Protein AF-A0A4Y3KAT5-F1 (afdb_monomer)

Sequence (77 aa):
MSAQFWLSLALGAAGITGIFLAGSGRKVGWLIGLLIQPVWMVFAVVTGSWGLIPLAVGYGVVYGRNLRRQSSREVTP

Organism: Cellulomonas uda (NCBI:txid1714)

Mean predicted aligned error: 8.79 Å

Nearest PDB structures (foldseek):
  5cwn-assembly1_A  TM=7.406E-01  e=4.120E+00  synthetic construct
  2yxh-assembly1_B  TM=8.034E-01  e=4.994E+00  Thermotoga maritima MSB8
  8f6q-assembly1_A  TM=6.947E-01  e=4.120E+00  synthetic construct
  6j22-assembly1_B  TM=5.847E-01  e=4.120E+00  Shigella flexneri
  6j2l-assembly1_B  TM=5.888E-01  e=4.994E+00  Shigella flexneri

Foldseek 3Di:
DDPVVVVVVVVVVQVVQLVVVLVVLDLVSLVSQLVCLVVQVVVCVVVVVVVSNVVSVVSNVVSVVSSVVSVVVVVPD

Solvent-accessible surface area (backbone atoms only — not comparable to full-atom values): 4143 Å² total; per-residue (Å²): 134,60,74,66,58,56,51,54,50,54,52,50,50,51,52,51,51,28,52,55,36,41,72,68,76,44,61,65,22,21,50,53,42,34,66,47,24,63,57,45,37,52,50,17,64,77,68,68,38,63,77,43,40,64,52,29,50,53,50,29,52,52,22,50,51,49,35,53,58,51,56,64,55,76,75,59,130

Radius of gyration: 14.07 Å; Cα contacts (8 Å, |Δi|>4): 54; chains: 1; bounding box: 34×18×44 Å

Structure (mmCIF, N/CA/C/O backbone):
data_AF-A0A4Y3KAT5-F1
#
_entry.id   AF-A0A4Y3KAT5-F1
#
loop_
_atom_site.group_PDB
_atom_site.id
_atom_site.type_symbol
_atom_site.label_atom_id
_atom_site.label_alt_id
_atom_site.label_comp_id
_atom_site.label_asym_id
_atom_site.label_entity_id
_atom_site.label_seq_id
_atom_site.pdbx_PDB_ins_code
_atom_site.Cartn_x
_atom_site.Cartn_y
_atom_site.Cartn_z
_atom_site.occupancy
_atom_site.B_iso_or_equiv
_atom_site.auth_seq_id
_atom_site.auth_comp_id
_atom_site.auth_asym_id
_atom_site.auth_atom_id
_atom_site.pdbx_PDB_model_num
ATOM 1 N N . MET A 1 1 ? 3.762 13.387 -23.326 1.00 56.12 1 MET A N 1
ATOM 2 C CA . MET A 1 1 ? 3.889 13.045 -21.890 1.00 56.12 1 MET A CA 1
ATOM 3 C C . MET A 1 1 ? 3.949 11.532 -21.775 1.00 56.12 1 MET A C 1
ATOM 5 O O . MET A 1 1 ? 3.102 10.876 -22.368 1.00 56.12 1 MET A O 1
ATOM 9 N N . SER A 1 2 ? 4.982 10.979 -21.135 1.00 76.25 2 SER A N 1
ATOM 10 C CA . SER A 1 2 ? 5.214 9.527 -21.077 1.00 76.25 2 SER A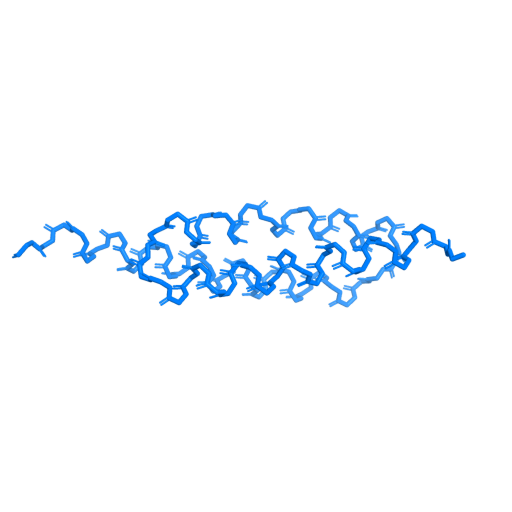 CA 1
ATOM 11 C C . SER A 1 2 ? 4.214 8.826 -20.145 1.00 76.25 2 SER A C 1
ATOM 13 O O . SER A 1 2 ? 3.703 9.434 -19.209 1.00 76.25 2 SER A O 1
ATOM 15 N N . ALA A 1 3 ? 3.936 7.538 -20.375 1.00 72.69 3 ALA A N 1
ATOM 16 C CA . ALA A 1 3 ? 3.026 6.738 -19.540 1.00 72.69 3 ALA A CA 1
ATOM 17 C C . ALA A 1 3 ? 3.427 6.727 -18.050 1.00 72.69 3 ALA A C 1
ATOM 19 O O . ALA A 1 3 ? 2.570 6.694 -17.169 1.00 72.69 3 ALA A O 1
ATOM 20 N N . GLN A 1 4 ? 4.729 6.847 -17.777 1.00 69.94 4 GLN A N 1
ATOM 21 C CA . GLN A 1 4 ? 5.295 6.974 -16.436 1.00 69.94 4 GLN A CA 1
ATOM 22 C C . GLN A 1 4 ? 4.719 8.172 -15.668 1.00 69.94 4 GLN A C 1
ATOM 24 O O . GLN A 1 4 ? 4.399 8.053 -14.491 1.00 69.94 4 GLN A O 1
ATOM 29 N N . PHE A 1 5 ? 4.541 9.309 -16.348 1.00 75.88 5 PHE A N 1
ATOM 30 C CA . PHE A 1 5 ? 4.022 10.537 -15.747 1.00 75.88 5 PHE A CA 1
ATOM 31 C C . PHE A 1 5 ? 2.585 10.354 -15.248 1.00 75.88 5 PHE A C 1
ATOM 33 O O . PHE A 1 5 ? 2.271 10.698 -14.111 1.00 75.88 5 PHE A O 1
ATOM 40 N N . TRP A 1 6 ? 1.728 9.748 -16.073 1.00 71.06 6 TRP A N 1
ATOM 41 C CA . TRP A 1 6 ? 0.333 9.481 -15.721 1.00 71.06 6 TRP A CA 1
ATOM 42 C C . TRP A 1 6 ? 0.199 8.442 -14.606 1.00 71.06 6 TRP A C 1
ATOM 44 O O . TRP A 1 6 ? -0.626 8.615 -13.711 1.00 71.06 6 TRP A O 1
ATOM 54 N N . LEU A 1 7 ? 1.044 7.405 -14.616 1.00 73.00 7 LEU A N 1
ATOM 55 C CA . LEU A 1 7 ? 1.095 6.405 -13.548 1.00 73.00 7 LEU A CA 1
ATOM 56 C C . LEU A 1 7 ? 1.505 7.025 -12.210 1.00 73.00 7 LEU A C 1
ATOM 58 O O . LEU A 1 7 ? 0.826 6.793 -11.214 1.00 73.00 7 LEU A O 1
ATOM 62 N N . SER A 1 8 ? 2.548 7.860 -12.179 1.00 69.25 8 SER A N 1
ATOM 63 C CA . SER A 1 8 ? 2.971 8.564 -10.962 1.00 69.25 8 SER A CA 1
ATOM 64 C C . SER A 1 8 ? 1.881 9.488 -10.406 1.00 69.25 8 SER A C 1
ATOM 66 O O . SER A 1 8 ? 1.698 9.555 -9.192 1.00 69.25 8 SER A O 1
ATOM 68 N N . LEU A 1 9 ? 1.124 10.158 -11.280 1.00 74.69 9 LEU A N 1
ATOM 69 C CA . LEU A 1 9 ? 0.011 11.031 -10.893 1.00 74.69 9 LEU A CA 1
ATOM 70 C C . LEU A 1 9 ? -1.170 10.240 -10.316 1.00 74.69 9 LEU A C 1
ATOM 72 O O . LEU A 1 9 ? -1.694 10.600 -9.263 1.00 74.69 9 LEU A O 1
ATOM 76 N N . ALA A 1 10 ? -1.549 9.132 -10.959 1.00 75.38 10 ALA A N 1
ATOM 77 C CA . ALA A 1 10 ? -2.602 8.241 -10.473 1.00 75.38 10 ALA A CA 1
ATOM 78 C C . ALA A 1 10 ? -2.240 7.610 -9.119 1.00 75.38 10 ALA A C 1
ATOM 80 O O . ALA A 1 10 ? -3.065 7.547 -8.209 1.00 75.38 10 ALA A O 1
ATOM 81 N N . LEU A 1 11 ? -0.983 7.198 -8.967 1.00 72.94 11 LEU A N 1
ATOM 82 C CA . LEU A 1 11 ? -0.442 6.627 -7.740 1.00 72.94 11 LEU A CA 1
ATOM 83 C C . LEU A 1 11 ? -0.384 7.652 -6.594 1.00 72.94 11 LEU A C 1
ATOM 85 O O . LEU A 1 11 ? -0.776 7.341 -5.467 1.00 72.94 11 LEU A O 1
ATOM 89 N N . GLY A 1 12 ? 0.039 8.887 -6.878 1.00 75.94 12 GLY A N 1
ATOM 90 C CA . GLY A 1 12 ? 0.018 9.990 -5.915 1.00 75.94 12 GLY A CA 1
ATOM 91 C C . GLY A 1 12 ? -1.402 10.346 -5.471 1.00 75.94 12 GLY A C 1
ATOM 92 O O . GLY A 1 12 ? -1.663 10.453 -4.272 1.00 75.94 12 GLY A O 1
ATOM 93 N N . ALA A 1 13 ? -2.340 10.444 -6.417 1.00 73.69 13 ALA A N 1
ATOM 94 C CA . ALA A 1 13 ? -3.750 10.675 -6.117 1.00 73.69 13 ALA A CA 1
ATOM 95 C C . ALA A 1 13 ? -4.324 9.556 -5.231 1.00 73.69 13 ALA A C 1
ATOM 97 O O . ALA A 1 13 ? -4.929 9.848 -4.203 1.00 73.69 13 ALA A O 1
ATOM 98 N N . ALA A 1 14 ? -4.049 8.287 -5.552 1.00 73.81 14 ALA A N 1
ATOM 99 C CA . ALA A 1 14 ? -4.489 7.146 -4.751 1.00 73.81 14 ALA A CA 1
ATOM 100 C C . ALA A 1 14 ? -3.906 7.156 -3.325 1.00 73.81 14 ALA A C 1
ATOM 102 O O . ALA A 1 14 ? -4.622 6.870 -2.364 1.00 73.81 14 ALA A O 1
ATOM 103 N N . GLY A 1 15 ? -2.633 7.537 -3.166 1.00 69.94 15 GLY A N 1
ATOM 104 C CA . GLY A 1 15 ? -2.000 7.702 -1.855 1.00 69.94 15 GLY A CA 1
ATOM 105 C C . GLY A 1 15 ? -2.658 8.800 -1.012 1.00 69.94 15 GLY A C 1
ATOM 106 O O . GLY A 1 15 ? -2.963 8.581 0.161 1.00 69.94 15 GLY A O 1
ATOM 107 N N . ILE A 1 16 ? -2.949 9.955 -1.620 1.00 76.00 16 ILE A N 1
ATOM 108 C CA . ILE A 1 16 ? -3.628 11.079 -0.956 1.00 76.00 16 ILE A CA 1
ATOM 109 C C . ILE A 1 16 ? -5.061 10.695 -0.575 1.00 76.00 16 ILE A C 1
ATOM 111 O O . ILE A 1 16 ? -5.478 10.932 0.558 1.00 76.00 16 ILE A O 1
ATOM 115 N N . THR A 1 17 ? -5.807 10.051 -1.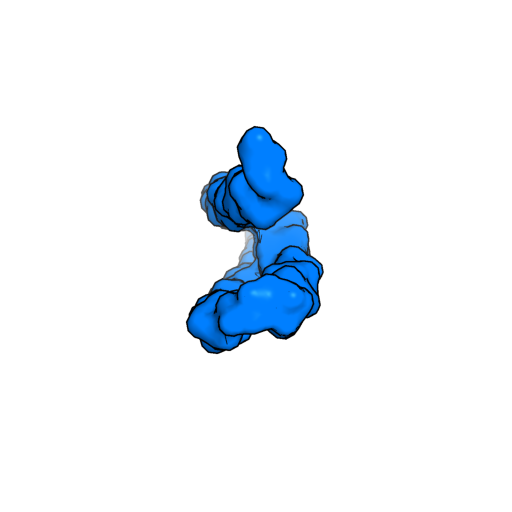476 1.00 65.56 17 THR A N 1
ATOM 116 C CA . THR A 1 17 ? -7.168 9.578 -1.192 1.00 65.56 17 THR A CA 1
ATOM 117 C C . THR A 1 17 ? -7.179 8.529 -0.078 1.00 65.56 17 THR A C 1
ATOM 119 O O . THR A 1 17 ? -8.055 8.572 0.785 1.00 65.56 17 THR A O 1
ATOM 122 N N . GLY A 1 18 ? -6.187 7.633 -0.036 1.00 59.38 18 GLY A N 1
ATOM 123 C CA . GLY A 1 18 ? -6.017 6.655 1.040 1.00 59.38 18 GLY A CA 1
ATOM 124 C C . GLY A 1 18 ? -5.816 7.308 2.409 1.00 59.38 18 GLY A C 1
ATOM 125 O O . GLY A 1 18 ? -6.489 6.938 3.370 1.00 59.38 18 GLY A O 1
ATOM 126 N N . ILE A 1 19 ? -4.964 8.335 2.492 1.00 67.44 19 ILE A N 1
ATOM 127 C CA . ILE A 1 19 ? -4.733 9.105 3.726 1.00 67.44 19 ILE A CA 1
ATOM 128 C C . ILE A 1 19 ? -5.973 9.923 4.117 1.00 67.44 19 ILE A C 1
ATOM 130 O O . ILE A 1 19 ? -6.344 9.958 5.290 1.00 67.44 19 ILE A O 1
ATOM 134 N N . PHE A 1 20 ? -6.655 10.534 3.146 1.00 64.25 20 PHE A N 1
ATOM 135 C CA . PHE A 1 20 ? -7.875 11.307 3.380 1.00 64.25 20 PHE A CA 1
ATOM 136 C C . PHE A 1 20 ? -9.012 10.430 3.932 1.00 64.25 20 PHE A C 1
ATOM 138 O O . PHE A 1 20 ? -9.652 10.775 4.925 1.00 64.25 20 PHE A O 1
ATOM 145 N N . LEU A 1 21 ? -9.216 9.241 3.355 1.00 58.09 21 LEU A N 1
ATOM 146 C CA . LEU A 1 21 ? -10.191 8.263 3.847 1.00 58.09 21 LEU A CA 1
ATOM 147 C C . LEU A 1 21 ? -9.781 7.655 5.191 1.00 58.09 21 LEU A C 1
ATOM 149 O O . LEU A 1 21 ? -10.643 7.421 6.037 1.00 58.09 21 LEU A O 1
ATOM 153 N N . ALA A 1 22 ? -8.491 7.431 5.429 1.00 59.03 22 ALA A N 1
ATOM 154 C CA . ALA A 1 22 ? -7.982 6.991 6.725 1.00 59.03 22 ALA A CA 1
ATOM 155 C C . ALA A 1 22 ? -8.251 8.023 7.840 1.00 59.03 22 ALA A C 1
ATOM 157 O O . ALA A 1 22 ? -8.619 7.649 8.955 1.00 59.03 22 ALA A O 1
ATOM 158 N N . GLY A 1 23 ? -8.163 9.320 7.521 1.00 61.34 23 GLY A N 1
ATOM 159 C CA . GLY A 1 23 ? -8.531 10.420 8.418 1.00 61.34 23 GLY A CA 1
ATOM 160 C C . GLY A 1 23 ? -10.024 10.483 8.767 1.00 61.34 23 GLY A C 1
ATOM 161 O O . GLY A 1 23 ?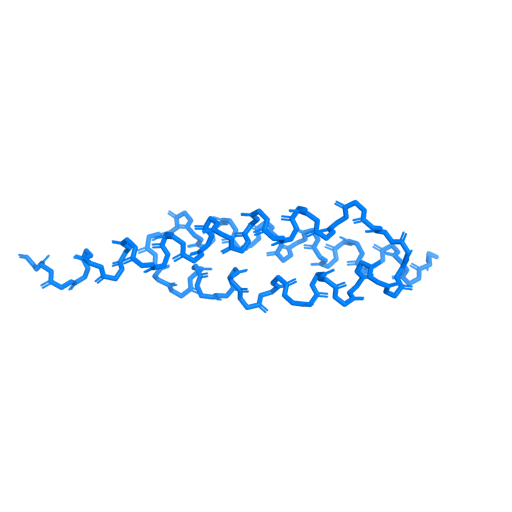 -10.376 11.030 9.807 1.00 61.34 23 GLY A O 1
ATOM 162 N N . SER A 1 24 ? -10.902 9.867 7.964 1.00 64.12 24 SER A N 1
ATOM 163 C CA . SER A 1 24 ? -12.358 9.859 8.200 1.00 64.12 24 SER A CA 1
ATOM 164 C C . SER A 1 24 ? -12.826 8.914 9.317 1.00 64.12 24 SER A C 1
ATOM 166 O O . SER A 1 24 ? -14.018 8.847 9.609 1.00 64.12 24 SER A O 1
ATOM 168 N N . GLY A 1 25 ? -11.920 8.142 9.931 1.00 66.38 25 GLY A N 1
ATOM 169 C CA . GLY A 1 25 ? -12.276 7.226 11.019 1.00 66.38 25 GLY A CA 1
ATOM 170 C C . GLY A 1 25 ? -13.099 6.011 10.574 1.00 66.38 25 GLY A C 1
ATOM 171 O O . GLY A 1 25 ? -13.706 5.350 11.412 1.00 66.38 25 GLY A O 1
ATOM 172 N N . ARG A 1 26 ? -13.082 5.649 9.279 1.00 67.25 26 ARG A N 1
ATOM 173 C CA . ARG A 1 26 ? -13.736 4.438 8.737 1.00 67.25 26 ARG A CA 1
ATOM 174 C C . ARG A 1 26 ? -12.723 3.341 8.404 1.00 67.25 26 ARG A C 1
ATOM 176 O O . ARG A 1 26 ? -11.721 3.598 7.741 1.00 67.25 26 ARG A O 1
ATOM 183 N N . LYS A 1 27 ? -13.002 2.095 8.813 1.00 73.88 27 LYS A N 1
ATOM 184 C CA . LYS A 1 27 ? -12.099 0.940 8.606 1.00 73.88 27 LYS A CA 1
ATOM 185 C C . LYS A 1 27 ? -11.751 0.686 7.145 1.00 73.88 27 LYS A C 1
ATOM 187 O O . LYS A 1 27 ? -10.644 0.258 6.833 1.00 73.88 27 LYS A O 1
ATOM 192 N N . VAL A 1 28 ? -12.701 0.977 6.260 1.00 76.69 28 VAL A N 1
ATOM 193 C CA . VAL A 1 28 ? -12.577 0.781 4.814 1.00 76.69 28 VAL A CA 1
ATOM 194 C C . VAL A 1 28 ? -11.388 1.562 4.241 1.00 76.69 28 VAL A C 1
ATOM 196 O O . VAL A 1 28 ? -10.689 1.033 3.382 1.00 76.69 28 VAL A O 1
ATOM 199 N N . GLY A 1 29 ? -11.086 2.759 4.763 1.00 75.81 29 GLY A N 1
ATOM 200 C CA . GLY A 1 29 ? -9.925 3.543 4.324 1.00 75.81 29 GLY A CA 1
ATOM 201 C C . GLY A 1 29 ? -8.599 2.822 4.583 1.00 75.81 29 GLY A C 1
ATOM 202 O O . GLY A 1 29 ? -7.741 2.755 3.706 1.00 75.81 29 GLY A O 1
ATOM 203 N N . TRP A 1 30 ? -8.469 2.190 5.751 1.00 82.44 30 TRP A N 1
ATOM 204 C CA . TRP A 1 30 ? -7.281 1.412 6.106 1.00 82.44 30 TRP A CA 1
ATOM 205 C C . TRP A 1 30 ? -7.151 0.122 5.295 1.00 82.44 30 TRP A C 1
ATOM 207 O O . TRP A 1 30 ? -6.040 -0.258 4.936 1.00 82.44 30 TRP A O 1
ATOM 217 N N . LEU A 1 31 ? -8.269 -0.540 4.979 1.00 82.44 31 LEU A N 1
ATOM 218 C CA . LEU A 1 31 ? -8.267 -1.750 4.154 1.00 82.44 31 LEU A CA 1
ATOM 219 C C . LEU A 1 31 ? -7.834 -1.445 2.716 1.00 82.44 31 LEU A C 1
ATOM 221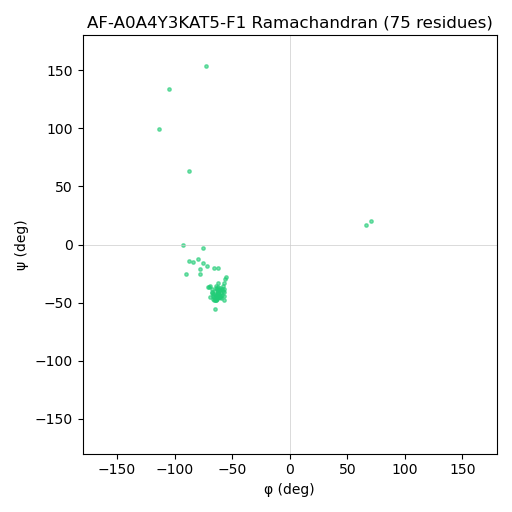 O O . LEU A 1 31 ? -6.970 -2.133 2.181 1.00 82.44 31 LEU A O 1
ATOM 225 N N . ILE A 1 32 ? -8.389 -0.391 2.114 1.00 81.94 32 ILE A N 1
ATOM 226 C CA . ILE A 1 32 ? -8.010 0.049 0.765 1.00 81.94 32 ILE A CA 1
ATOM 227 C C . ILE A 1 32 ? -6.530 0.447 0.735 1.00 81.94 32 ILE A C 1
ATOM 229 O O . ILE A 1 32 ? -5.798 0.007 -0.150 1.00 81.94 32 ILE A O 1
ATOM 233 N N . GLY A 1 33 ? -6.070 1.207 1.737 1.00 82.56 33 GLY A N 1
ATOM 234 C CA . GLY A 1 33 ? -4.657 1.557 1.881 1.00 82.56 33 GLY A CA 1
ATOM 235 C C . GLY A 1 33 ? -3.752 0.328 1.993 1.00 82.56 33 GLY A C 1
ATOM 236 O O . GLY A 1 33 ? -2.696 0.284 1.379 1.00 82.56 33 GLY A O 1
ATOM 237 N N . LEU A 1 34 ? -4.163 -0.717 2.712 1.00 86.25 34 LEU A N 1
ATOM 238 C CA . LEU A 1 34 ? -3.378 -1.950 2.807 1.00 86.25 34 LEU A CA 1
ATOM 239 C C . LEU A 1 34 ? -3.313 -2.704 1.467 1.00 86.25 34 LEU A C 1
ATOM 241 O O . LEU A 1 34 ? -2.248 -3.184 1.079 1.00 86.25 34 LEU A O 1
ATOM 245 N N . LEU A 1 35 ? -4.438 -2.786 0.750 1.00 87.00 35 LEU A N 1
ATOM 246 C CA . LEU A 1 35 ? -4.553 -3.519 -0.514 1.00 87.00 35 LEU A CA 1
ATOM 247 C C . LEU A 1 35 ? -3.830 -2.849 -1.687 1.00 87.00 35 LEU A C 1
ATOM 249 O O . LEU A 1 35 ? -3.543 -3.522 -2.675 1.00 87.00 35 LEU A O 1
ATOM 253 N N . ILE A 1 36 ? -3.508 -1.556 -1.596 1.00 87.62 36 ILE A N 1
ATOM 254 C CA . ILE A 1 36 ? -2.798 -0.848 -2.670 1.00 87.62 36 ILE A CA 1
ATOM 255 C C . ILE A 1 36 ? -1.275 -1.026 -2.606 1.00 87.62 36 ILE A C 1
ATOM 257 O O . ILE A 1 36 ? -0.577 -0.798 -3.592 1.00 87.62 36 ILE A O 1
ATOM 261 N N . GLN A 1 37 ? -0.737 -1.501 -1.480 1.00 86.94 37 GLN A N 1
ATOM 262 C CA . GLN A 1 37 ? 0.707 -1.691 -1.305 1.00 86.94 37 GLN A CA 1
ATOM 263 C C . GLN A 1 37 ? 1.322 -2.761 -2.228 1.00 86.94 37 GLN A C 1
ATOM 265 O O . GLN A 1 37 ? 2.397 -2.508 -2.771 1.00 86.94 37 GLN A O 1
ATOM 270 N N . PRO A 1 38 ? 0.675 -3.917 -2.489 1.00 88.44 38 PRO A N 1
ATOM 271 C CA . PRO A 1 38 ? 1.123 -4.864 -3.513 1.00 88.44 38 PRO A CA 1
ATOM 272 C C . PRO A 1 38 ? 1.181 -4.250 -4.915 1.00 88.44 38 PRO A C 1
ATOM 274 O O . PRO A 1 38 ? 2.125 -4.510 -5.655 1.00 88.44 38 PRO A O 1
ATOM 277 N N . VAL A 1 39 ? 0.220 -3.386 -5.264 1.00 88.75 39 VAL A N 1
ATOM 278 C CA . VAL A 1 39 ? 0.199 -2.688 -6.561 1.00 88.75 39 VAL A CA 1
ATOM 279 C C . VAL A 1 39 ? 1.403 -1.753 -6.682 1.00 88.75 39 VAL A C 1
ATOM 281 O O . VAL A 1 39 ? 2.095 -1.761 -7.699 1.00 88.75 39 VAL A O 1
ATOM 284 N N . TRP A 1 40 ? 1.713 -1.012 -5.615 1.00 83.62 40 TRP A N 1
ATOM 285 C CA . TRP A 1 40 ? 2.922 -0.191 -5.531 1.00 83.62 40 TRP A CA 1
ATOM 286 C C . TRP A 1 40 ? 4.213 -1.003 -5.643 1.00 83.62 40 TRP A C 1
ATOM 288 O O . TRP A 1 40 ? 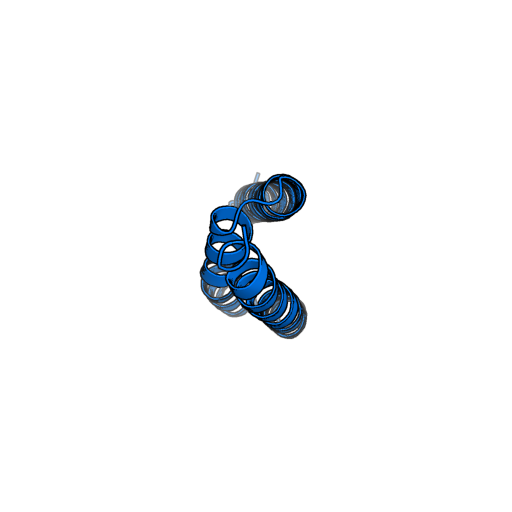5.152 -0.558 -6.300 1.00 83.62 40 TRP A O 1
ATOM 298 N N . MET A 1 41 ? 4.270 -2.193 -5.041 1.00 86.12 41 MET A N 1
ATOM 299 C CA . MET A 1 41 ? 5.435 -3.075 -5.149 1.00 86.12 41 MET A CA 1
ATOM 300 C C . MET A 1 41 ? 5.627 -3.593 -6.579 1.00 86.12 41 MET A C 1
ATOM 302 O O . MET A 1 41 ? 6.740 -3.532 -7.094 1.00 86.12 41 MET A O 1
ATOM 306 N N . VAL A 1 42 ? 4.558 -4.027 -7.256 1.00 88.88 42 VAL A N 1
ATOM 307 C CA . VAL A 1 42 ? 4.626 -4.431 -8.672 1.00 88.88 42 VAL A CA 1
ATOM 308 C C . VAL A 1 42 ? 5.080 -3.260 -9.544 1.00 88.88 42 VAL A C 1
ATOM 310 O O . VAL A 1 42 ? 5.986 -3.418 -10.360 1.00 88.88 42 VAL A O 1
ATOM 313 N N . PHE A 1 43 ? 4.522 -2.066 -9.331 1.00 84.12 43 PHE A N 1
ATOM 314 C CA . PHE A 1 43 ? 4.947 -0.857 -10.035 1.00 84.12 43 PHE A CA 1
ATOM 315 C C . PHE A 1 43 ? 6.435 -0.545 -9.808 1.00 84.12 43 PHE A C 1
ATOM 317 O O . PHE A 1 43 ? 7.153 -0.229 -10.758 1.00 84.12 43 PHE A O 1
ATOM 324 N N . ALA A 1 44 ? 6.918 -0.668 -8.570 1.00 85.81 44 ALA A N 1
ATOM 325 C CA . ALA A 1 44 ? 8.316 -0.439 -8.222 1.00 85.81 44 ALA A CA 1
ATOM 326 C C . ALA A 1 44 ? 9.257 -1.391 -8.972 1.00 85.81 44 ALA A C 1
ATOM 328 O O . ALA A 1 44 ? 10.265 -0.945 -9.516 1.00 85.81 44 ALA A O 1
ATOM 329 N N . VAL A 1 45 ? 8.901 -2.677 -9.056 1.00 90.06 45 VAL A N 1
ATOM 330 C CA . VAL A 1 45 ? 9.677 -3.685 -9.794 1.00 90.06 45 VAL A CA 1
ATOM 331 C C . VAL A 1 45 ? 9.673 -3.390 -11.295 1.00 90.06 45 VAL A C 1
ATOM 333 O O . VAL A 1 45 ? 10.735 -3.350 -11.908 1.00 90.06 45 VAL A O 1
ATOM 336 N N . VAL A 1 46 ? 8.503 -3.118 -11.884 1.00 90.94 46 VAL A N 1
ATOM 337 C CA . VAL A 1 46 ? 8.364 -2.850 -13.330 1.00 90.94 46 VAL A CA 1
ATOM 338 C C . VAL A 1 46 ? 9.111 -1.583 -13.756 1.00 90.94 46 VAL A C 1
ATOM 340 O O . VAL A 1 46 ? 9.670 -1.532 -14.847 1.00 90.94 46 VAL A O 1
ATOM 343 N N . THR A 1 47 ? 9.145 -0.559 -12.903 1.00 85.44 47 THR A N 1
ATOM 344 C CA . THR A 1 47 ? 9.804 0.724 -13.205 1.00 85.44 47 THR A CA 1
ATOM 345 C C . THR A 1 47 ? 11.254 0.812 -12.730 1.00 85.44 47 THR A C 1
ATOM 347 O O . THR A 1 47 ? 11.881 1.853 -12.911 1.00 85.44 47 THR A O 1
ATOM 350 N N . GLY A 1 48 ? 11.793 -0.240 -12.100 1.00 87.50 48 GLY A N 1
ATOM 351 C CA . GLY A 1 48 ? 13.136 -0.229 -11.505 1.00 87.50 48 GLY A CA 1
ATOM 352 C C . GLY A 1 48 ? 13.283 0.727 -10.312 1.00 87.50 48 GLY A C 1
ATOM 353 O O . GLY A 1 48 ? 14.395 1.064 -9.909 1.00 87.50 48 GLY A O 1
ATOM 354 N N . SER A 1 49 ? 12.169 1.174 -9.732 1.00 81.94 49 SER A N 1
ATOM 355 C CA . SER A 1 49 ? 12.122 2.140 -8.634 1.00 81.94 49 SER A CA 1
ATOM 356 C C . SER A 1 49 ? 12.220 1.435 -7.280 1.00 81.94 49 SER A C 1
ATOM 358 O O . SER A 1 49 ? 11.298 1.482 -6.467 1.00 81.94 49 SER A O 1
ATOM 360 N N . TRP A 1 50 ? 13.351 0.776 -7.016 1.00 79.62 50 TRP A N 1
ATOM 361 C CA . TRP A 1 50 ? 13.563 -0.057 -5.821 1.00 79.62 50 TRP A CA 1
ATOM 362 C C . TRP A 1 50 ? 13.326 0.673 -4.488 1.00 79.62 50 TRP A C 1
ATOM 364 O O . TRP A 1 50 ? 12.885 0.051 -3.524 1.00 79.62 50 TRP A O 1
ATOM 374 N N . GLY A 1 51 ? 13.528 1.996 -4.437 1.00 75.12 51 GLY A N 1
ATOM 375 C CA . GLY A 1 51 ? 13.244 2.824 -3.255 1.00 75.12 51 GLY A CA 1
ATOM 376 C C . GLY A 1 51 ? 11.766 2.855 -2.834 1.00 75.12 51 GLY A C 1
ATOM 377 O O . GLY A 1 51 ? 11.465 3.132 -1.675 1.00 75.12 51 GLY A O 1
ATOM 378 N N . LEU A 1 52 ? 10.837 2.513 -3.733 1.00 79.25 52 LEU A N 1
ATOM 379 C CA . LEU A 1 52 ? 9.406 2.439 -3.423 1.00 79.25 52 LEU A CA 1
ATOM 380 C C . LEU A 1 52 ? 9.018 1.165 -2.669 1.00 79.25 52 LEU A C 1
ATOM 382 O O . LEU A 1 52 ? 7.988 1.157 -2.004 1.00 79.25 52 LEU A O 1
ATOM 386 N N . ILE 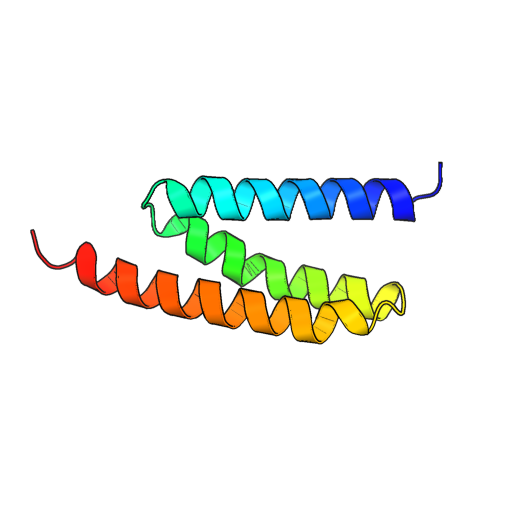A 1 53 ? 9.823 0.102 -2.725 1.00 80.00 53 ILE A N 1
ATOM 387 C CA . ILE A 1 53 ? 9.530 -1.159 -2.030 1.00 80.00 53 ILE A CA 1
ATOM 388 C C . ILE A 1 53 ? 9.544 -0.984 -0.501 1.00 80.00 53 ILE A C 1
ATOM 390 O O . ILE A 1 53 ? 8.523 -1.277 0.124 1.00 80.00 53 ILE A O 1
ATOM 394 N N . PRO A 1 54 ? 10.620 -0.471 0.137 1.00 70.88 54 PRO A N 1
ATOM 395 C CA . PRO A 1 54 ? 10.612 -0.250 1.584 1.00 70.88 54 PRO A CA 1
ATOM 396 C C . PRO A 1 54 ? 9.547 0.770 2.006 1.00 70.88 54 PRO A C 1
ATOM 398 O O . PRO A 1 54 ? 8.931 0.611 3.059 1.00 70.88 54 PRO A O 1
ATOM 401 N N . LEU A 1 55 ? 9.260 1.767 1.161 1.00 78.50 55 LEU A N 1
ATOM 402 C CA . LEU A 1 55 ? 8.172 2.719 1.384 1.00 78.50 55 LEU A CA 1
ATOM 403 C C . LEU A 1 55 ? 6.805 2.011 1.388 1.00 78.50 55 LEU A C 1
ATOM 405 O O . LEU A 1 55 ? 5.997 2.210 2.296 1.00 78.50 55 LEU A O 1
ATOM 409 N N . ALA A 1 56 ? 6.561 1.135 0.409 1.00 84.62 56 ALA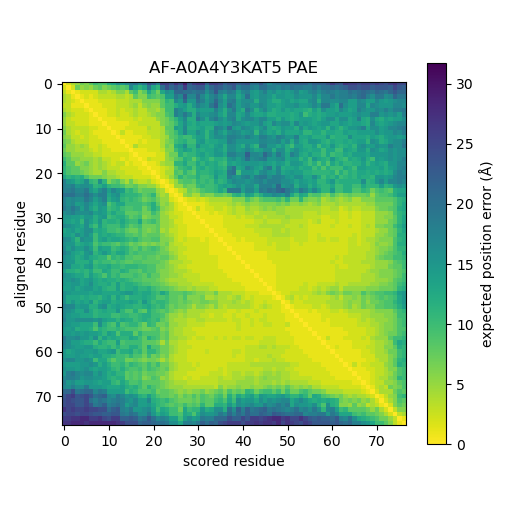 A N 1
ATOM 410 C CA . ALA A 1 56 ? 5.324 0.379 0.296 1.00 84.62 56 ALA A CA 1
ATOM 411 C C . ALA A 1 56 ? 5.128 -0.585 1.476 1.00 84.62 56 ALA A C 1
ATOM 413 O O . ALA A 1 56 ? 4.014 -0.722 1.987 1.00 84.62 56 ALA A O 1
ATOM 414 N N . VAL A 1 57 ? 6.209 -1.201 1.957 1.00 82.38 57 VAL A N 1
ATOM 415 C CA . VAL A 1 57 ? 6.197 -2.023 3.173 1.00 82.38 57 VAL A CA 1
ATOM 416 C C . VAL A 1 57 ? 5.868 -1.171 4.402 1.00 82.38 57 VAL A C 1
ATOM 418 O O . VAL A 1 57 ? 4.976 -1.535 5.167 1.00 82.38 57 VAL A O 1
ATOM 421 N N . GLY A 1 58 ? 6.516 -0.012 4.570 1.00 82.62 58 GLY A N 1
ATOM 422 C CA . GLY A 1 58 ? 6.265 0.899 5.691 1.00 82.62 58 GLY A CA 1
ATOM 423 C C . GLY A 1 58 ? 4.803 1.346 5.773 1.00 82.62 58 GLY A C 1
ATOM 424 O O . GLY A 1 58 ? 4.171 1.228 6.825 1.00 82.62 58 GLY A O 1
ATOM 425 N N . TYR A 1 59 ? 4.226 1.766 4.646 1.00 81.62 59 TYR A N 1
ATOM 426 C CA . TYR A 1 59 ? 2.801 2.098 4.562 1.00 81.62 59 TYR A CA 1
ATOM 427 C C . TYR A 1 59 ? 1.901 0.890 4.850 1.00 81.62 59 TYR A C 1
ATOM 429 O O . TYR A 1 59 ? 0.930 1.025 5.594 1.00 81.62 59 TYR A O 1
ATOM 437 N N . GLY A 1 60 ? 2.239 -0.302 4.347 1.00 83.75 60 GLY A N 1
ATOM 438 C CA . GLY A 1 60 ? 1.492 -1.530 4.632 1.00 83.75 60 GLY A CA 1
ATOM 439 C C . GLY A 1 60 ? 1.440 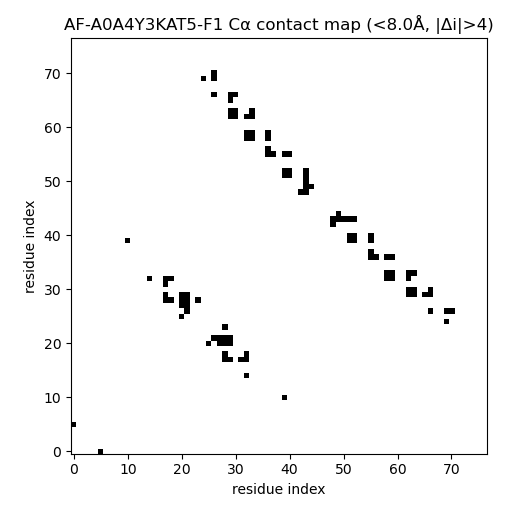-1.863 6.122 1.00 83.75 60 GLY A C 1
ATOM 440 O O . GLY A 1 60 ? 0.377 -2.189 6.648 1.00 83.75 60 GLY A O 1
ATOM 441 N N . VAL A 1 61 ? 2.556 -1.696 6.836 1.00 81.62 61 VAL A N 1
ATOM 442 C CA . VAL A 1 61 ? 2.613 -1.885 8.293 1.00 81.62 61 VAL A CA 1
ATOM 443 C C . VAL A 1 61 ? 1.712 -0.882 9.017 1.00 81.62 61 VAL A C 1
ATOM 445 O O . VAL A 1 61 ? 0.943 -1.271 9.900 1.00 81.62 61 VAL A O 1
ATOM 448 N N . VAL A 1 62 ? 1.761 0.399 8.639 1.00 84.00 62 VAL A N 1
ATOM 449 C CA . VAL A 1 62 ? 0.934 1.452 9.253 1.00 84.00 62 VAL A CA 1
ATOM 450 C C . VAL A 1 62 ? -0.554 1.199 9.008 1.00 84.00 62 VAL A C 1
ATOM 452 O O . VAL A 1 62 ? -1.347 1.223 9.954 1.00 84.00 62 VAL A O 1
ATOM 455 N N . TYR A 1 63 ? -0.939 0.903 7.766 1.00 83.81 63 TYR A N 1
ATOM 456 C CA . TYR A 1 63 ? -2.323 0.608 7.404 1.00 83.81 63 TYR A CA 1
ATOM 457 C C . TYR A 1 63 ? -2.837 -0.662 8.087 1.00 83.81 63 TYR A C 1
ATOM 459 O O . TYR A 1 63 ? -3.916 -0.638 8.677 1.00 83.81 63 TYR A O 1
ATOM 467 N N . GLY A 1 64 ? -2.041 -1.734 8.124 1.00 82.62 64 GLY A N 1
ATOM 468 C CA . GLY A 1 64 ? -2.388 -2.966 8.832 1.00 82.62 64 GLY A CA 1
ATOM 469 C C . GLY A 1 64 ? -2.554 -2.762 10.342 1.00 82.62 64 GLY A C 1
ATOM 470 O O . GLY A 1 64 ? -3.508 -3.270 10.938 1.00 82.62 64 GLY A O 1
ATOM 471 N N . ARG A 1 65 ? -1.676 -1.970 10.974 1.00 82.25 65 ARG A N 1
ATOM 472 C CA . ARG A 1 65 ? -1.770 -1.639 12.406 1.00 82.25 65 ARG A CA 1
ATOM 473 C C . ARG A 1 65 ? -3.029 -0.832 12.719 1.00 82.25 65 ARG A C 1
ATOM 475 O O . ARG A 1 65 ? -3.724 -1.145 13.687 1.00 82.25 65 ARG A O 1
ATOM 482 N N . ASN A 1 66 ? -3.337 0.185 11.917 1.00 82.69 66 ASN A N 1
ATOM 483 C CA . ASN A 1 66 ? -4.516 1.023 12.136 1.00 82.69 66 ASN A CA 1
ATOM 484 C C . ASN A 1 66 ? -5.825 0.288 11.829 1.00 82.69 66 ASN A C 1
ATOM 486 O O . ASN A 1 66 ? -6.772 0.418 12.603 1.00 82.69 66 ASN A O 1
ATOM 490 N N . LEU A 1 67 ? -5.858 -0.568 10.802 1.00 83.81 67 LEU A N 1
ATOM 491 C CA . LEU A 1 67 ? -7.003 -1.437 10.519 1.00 83.81 67 LEU A CA 1
ATOM 492 C C . LEU A 1 67 ? -7.340 -2.330 11.725 1.00 83.81 67 LEU A C 1
ATOM 494 O O . LEU A 1 67 ? -8.503 -2.428 12.127 1.00 83.81 67 LEU A O 1
ATOM 498 N N . ARG A 1 68 ? -6.322 -2.933 12.356 1.00 78.94 68 ARG A N 1
ATOM 499 C CA . ARG A 1 68 ? -6.495 -3.727 13.586 1.00 78.94 68 ARG A CA 1
ATOM 500 C C . ARG A 1 68 ? -6.971 -2.872 14.759 1.00 78.94 68 ARG A C 1
ATOM 502 O O . ARG A 1 68 ? -7.939 -3.232 15.419 1.00 78.94 68 ARG A O 1
ATOM 509 N N . ARG A 1 69 ? -6.342 -1.717 14.993 1.00 80.00 69 ARG A N 1
ATOM 510 C CA . ARG A 1 69 ? -6.686 -0.821 16.112 1.00 80.00 69 ARG A CA 1
ATOM 511 C C . ARG A 1 69 ? -8.119 -0.299 16.025 1.00 80.00 69 ARG A C 1
ATOM 513 O O . ARG A 1 69 ? -8.796 -0.187 17.041 1.00 80.00 69 ARG A O 1
ATOM 520 N N . GLN A 1 70 ? -8.583 0.022 14.823 1.00 73.88 70 GLN A N 1
ATOM 521 C CA . GLN A 1 70 ? -9.938 0.517 14.615 1.00 73.88 70 GLN A CA 1
ATOM 522 C C . GLN A 1 70 ? -10.975 -0.610 14.656 1.00 73.88 70 GLN A C 1
ATOM 524 O O . GLN A 1 70 ? -12.115 -0.383 15.050 1.00 73.88 70 GLN A O 1
ATOM 529 N N . SER A 1 71 ? -10.561 -1.846 14.351 1.00 65.44 71 SER A N 1
ATOM 530 C CA . SER A 1 71 ? -11.353 -3.061 14.592 1.00 65.44 71 SER A CA 1
ATOM 531 C C . SER A 1 71 ? -11.747 -3.248 16.041 1.00 65.44 71 SER A C 1
ATOM 533 O O . SER A 1 71 ? -12.905 -3.551 16.302 1.00 65.44 71 SER A O 1
ATOM 535 N N . SER A 1 72 ? -10.855 -2.915 16.966 1.00 60.50 72 SER A N 1
ATOM 536 C CA . SER A 1 72 ? -11.141 -2.947 18.398 1.00 60.50 72 SER A CA 1
ATOM 537 C C . SER A 1 72 ? -12.022 -1.795 18.901 1.00 60.50 72 SER A C 1
ATOM 539 O O . SER A 1 72 ? -12.540 -1.901 20.002 1.00 60.50 72 SER A O 1
ATOM 541 N N . ARG A 1 73 ? -12.199 -0.702 18.139 1.00 60.62 73 ARG A N 1
ATOM 542 C CA . ARG A 1 73 ? -13.010 0.462 18.561 1.00 60.62 73 ARG A CA 1
ATOM 543 C C . ARG A 1 73 ? -14.482 0.377 18.167 1.00 60.62 73 ARG A C 1
ATOM 545 O O . ARG A 1 73 ? -15.302 0.982 18.831 1.00 60.62 73 ARG A O 1
ATOM 552 N N . GLU A 1 74 ? -14.819 -0.362 17.113 1.00 59.84 74 GLU A N 1
ATOM 553 C CA . GLU A 1 74 ? -16.226 -0.601 16.735 1.00 59.84 74 GLU A CA 1
ATOM 554 C C . GLU A 1 74 ? -16.898 -1.699 17.583 1.00 59.84 74 GLU A C 1
ATOM 556 O O . GLU A 1 74 ? -18.110 -1.850 17.511 1.00 59.84 74 GLU A O 1
ATOM 561 N N . VAL A 1 75 ? -16.136 -2.47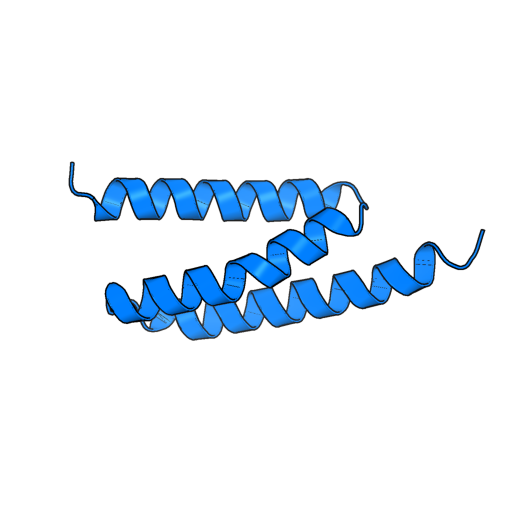9 18.362 1.00 59.34 75 VAL A N 1
ATOM 562 C CA . VAL A 1 75 ? -16.667 -3.584 19.190 1.00 59.34 75 VAL A CA 1
ATOM 563 C C . VAL A 1 75 ? -17.118 -3.111 20.582 1.00 59.34 75 VAL A C 1
ATOM 565 O O . VAL A 1 75 ? -17.853 -3.828 21.254 1.00 59.34 75 VAL A O 1
ATOM 568 N N . THR A 1 76 ? -16.744 -1.900 21.001 1.00 51.19 76 THR A N 1
ATOM 569 C CA . THR A 1 76 ? -17.180 -1.306 22.273 1.00 51.19 76 THR A CA 1
ATOM 570 C C . THR A 1 76 ? -18.076 -0.093 21.990 1.00 51.19 76 THR A C 1
ATOM 572 O O . THR A 1 76 ? -17.535 0.959 21.637 1.00 51.19 76 THR A O 1
ATOM 575 N N . PRO A 1 77 ? -19.413 -0.232 22.068 1.00 49.66 77 PRO A N 1
ATOM 576 C CA . PRO A 1 77 ? -20.331 0.905 22.112 1.00 49.66 77 PRO A CA 1
ATOM 577 C C . PRO A 1 77 ? -20.282 1.633 23.463 1.00 49.66 77 PRO A C 1
ATOM 579 O O . PRO A 1 77 ? -19.980 0.977 24.488 1.00 49.66 77 PRO A O 1
#

pLDDT: mean 75.76, std 9.92, range [49.66, 90.94]

Secondary structure (DSSP, 8-state):
--HHHHHHHHHHHHHHHHHHHHHTT-HHHHHHHHHHHHHHHHHHHHTT-TTHHHHHHHHHHHHHHHHHHHHTTSS--